Protein AF-A0A7M7Q6D3-F1 (afdb_monomer_lite)

Structure (mmCIF, N/CA/C/O backbone):
data_AF-A0A7M7Q6D3-F1
#
_entry.id   AF-A0A7M7Q6D3-F1
#
loop_
_atom_site.group_PDB
_atom_site.id
_atom_site.type_symbol
_atom_site.label_atom_id
_atom_site.label_alt_id
_atom_site.label_comp_id
_atom_site.label_asym_id
_atom_site.label_entity_id
_atom_site.label_seq_id
_atom_site.pdbx_PDB_ins_code
_atom_site.Cartn_x
_atom_site.Cartn_y
_atom_site.Cartn_z
_atom_site.occupancy
_atom_site.B_iso_or_equiv
_atom_site.auth_seq_id
_atom_site.auth_comp_id
_atom_site.auth_asym_id
_atom_site.auth_atom_id
_atom_site.pdbx_PDB_model_num
ATOM 1 N N . MET A 1 1 ? 46.230 18.689 -46.187 1.00 42.59 1 MET A N 1
ATOM 2 C CA . MET A 1 1 ? 45.086 19.276 -45.454 1.00 42.59 1 MET A CA 1
ATOM 3 C C . MET A 1 1 ? 43.805 18.640 -45.981 1.00 42.59 1 MET A C 1
ATOM 5 O O . MET A 1 1 ? 43.198 19.166 -46.899 1.00 42.59 1 MET A O 1
ATOM 9 N N . GLY A 1 2 ? 43.458 17.448 -45.494 1.00 42.41 2 GLY A N 1
ATOM 10 C CA . GLY A 1 2 ? 42.244 16.737 -45.898 1.00 42.41 2 GLY A CA 1
ATOM 11 C C . GLY A 1 2 ? 41.301 16.678 -44.709 1.00 42.41 2 GLY A C 1
ATOM 12 O O . GLY A 1 2 ? 41.550 15.920 -43.777 1.00 42.41 2 GLY A O 1
ATOM 13 N N . GLY A 1 3 ? 40.271 17.523 -44.707 1.00 55.19 3 GLY A N 1
ATOM 14 C CA . GLY A 1 3 ? 39.224 17.491 -43.692 1.00 55.19 3 GLY A CA 1
ATOM 15 C C . GLY A 1 3 ? 38.420 16.201 -43.814 1.00 55.19 3 GLY A C 1
ATOM 16 O O . GLY A 1 3 ? 37.599 16.067 -44.720 1.00 55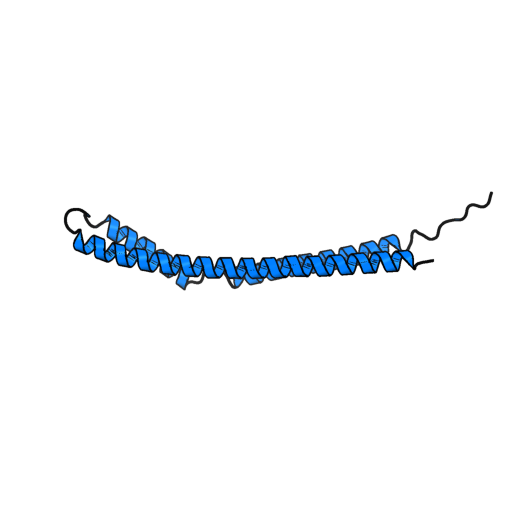.19 3 GLY A O 1
ATOM 17 N N . MET A 1 4 ? 38.653 15.253 -42.907 1.00 43.19 4 MET A N 1
ATOM 18 C CA . MET A 1 4 ? 37.782 14.093 -42.744 1.00 43.19 4 MET A CA 1
ATOM 19 C C . MET A 1 4 ? 36.537 14.522 -41.972 1.00 43.19 4 MET A C 1
ATOM 21 O O . MET A 1 4 ? 36.563 14.776 -40.770 1.00 43.19 4 MET A O 1
ATOM 25 N N . ARG A 1 5 ? 35.442 14.648 -42.716 1.00 53.25 5 ARG A N 1
ATOM 26 C CA . ARG A 1 5 ? 34.094 14.894 -42.215 1.00 53.25 5 ARG A CA 1
ATOM 27 C C . ARG A 1 5 ? 33.649 13.637 -41.447 1.00 53.25 5 ARG A C 1
ATOM 29 O O . ARG A 1 5 ? 33.486 12.583 -42.053 1.00 53.25 5 ARG A O 1
ATOM 36 N N . GLN A 1 6 ? 33.508 13.736 -40.125 1.00 57.16 6 GLN A N 1
ATOM 37 C CA . GLN A 1 6 ? 33.015 12.646 -39.273 1.00 57.16 6 GLN A CA 1
ATOM 38 C C . GLN A 1 6 ? 31.557 12.292 -39.630 1.00 57.16 6 GLN A C 1
ATOM 40 O O . GLN A 1 6 ? 30.716 13.195 -39.635 1.00 57.16 6 GLN A O 1
ATOM 45 N N . PRO A 1 7 ? 31.198 11.015 -39.862 1.00 49.50 7 PRO A N 1
ATOM 46 C CA . PRO A 1 7 ? 29.806 10.589 -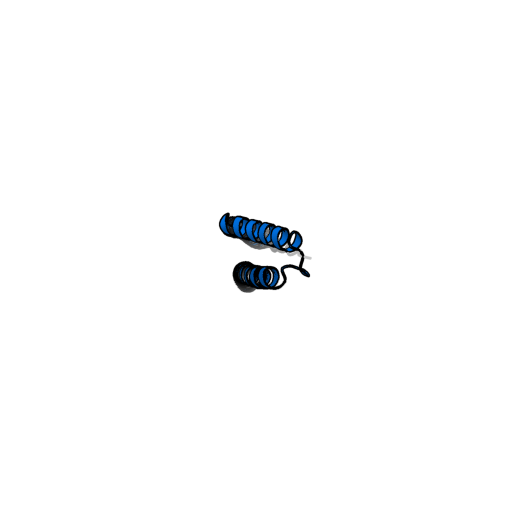39.986 1.00 49.50 7 PRO A CA 1
ATOM 47 C C . PRO A 1 7 ? 29.197 10.247 -38.610 1.00 49.50 7 PRO A C 1
ATOM 49 O O . PRO A 1 7 ? 28.553 9.222 -38.444 1.00 49.50 7 PRO A O 1
ATOM 52 N N . THR A 1 8 ? 29.386 11.085 -37.587 1.00 57.12 8 THR A N 1
ATOM 53 C CA . THR A 1 8 ? 28.896 10.810 -36.216 1.00 57.12 8 THR A CA 1
ATOM 54 C C . THR A 1 8 ? 27.516 11.410 -35.916 1.00 57.12 8 THR A C 1
ATOM 56 O O . THR A 1 8 ? 26.914 11.104 -34.888 1.00 57.12 8 THR A O 1
ATOM 59 N N . ALA A 1 9 ? 26.959 12.229 -36.815 1.00 56.09 9 ALA A N 1
ATOM 60 C CA . ALA A 1 9 ? 25.768 13.035 -36.525 1.00 56.09 9 ALA A CA 1
ATOM 61 C C . ALA A 1 9 ? 24.417 12.299 -36.667 1.00 56.09 9 ALA A C 1
ATOM 63 O O . ALA A 1 9 ? 23.434 12.722 -36.064 1.00 56.09 9 ALA A O 1
ATOM 64 N N . ALA A 1 10 ? 24.331 11.212 -37.443 1.00 55.97 10 ALA A N 1
ATOM 65 C CA . ALA A 1 10 ? 23.037 10.595 -37.779 1.00 55.97 10 ALA A CA 1
ATOM 66 C C . ALA A 1 10 ? 22.497 9.626 -36.705 1.00 55.97 10 ALA A C 1
ATOM 68 O O . ALA A 1 10 ? 21.286 9.466 -36.570 1.00 55.97 10 ALA A O 1
ATOM 69 N N . TRP A 1 11 ? 23.373 9.009 -35.905 1.00 52.94 11 TRP A N 1
ATOM 70 C CA . TRP A 1 11 ? 22.986 7.981 -34.923 1.00 52.94 11 TRP A CA 1
ATOM 71 C C . TRP A 1 11 ? 22.687 8.527 -33.523 1.00 52.94 11 TRP A C 1
ATOM 73 O O . TRP A 1 11 ? 21.899 7.936 -32.781 1.00 52.94 11 TRP A O 1
ATOM 83 N N . GLN A 1 12 ? 23.263 9.678 -33.164 1.00 60.84 12 GLN A N 1
ATOM 84 C CA . GLN A 1 12 ? 22.971 10.365 -31.903 1.00 60.84 12 GLN A CA 1
ATOM 85 C C . GLN A 1 12 ? 21.482 10.717 -31.721 1.00 60.84 12 GLN A C 1
ATOM 87 O O . GLN A 1 12 ? 20.938 10.392 -30.661 1.00 60.84 12 GLN A O 1
ATOM 92 N N . PRO A 1 13 ? 20.776 11.300 -32.714 1.00 65.50 13 PRO A N 1
ATOM 93 C CA . PRO A 1 13 ? 19.358 11.605 -32.554 1.00 65.50 13 PRO A CA 1
ATOM 94 C C . PRO A 1 13 ? 18.500 10.339 -32.441 1.00 65.50 13 PRO A C 1
ATOM 96 O O . PRO A 1 13 ? 17.541 10.336 -31.676 1.00 65.50 13 PRO A O 1
ATOM 99 N N . PHE A 1 14 ? 18.861 9.243 -33.120 1.00 63.22 14 PHE A N 1
ATOM 100 C CA . PHE A 1 14 ? 18.102 7.988 -33.069 1.00 63.22 14 PHE A CA 1
ATOM 101 C C . PHE A 1 14 ? 18.214 7.294 -31.701 1.00 63.22 14 PHE A C 1
ATOM 103 O O . PHE A 1 14 ? 17.211 6.866 -31.134 1.00 63.22 14 PHE A O 1
ATOM 110 N N . SER A 1 15 ? 19.420 7.247 -31.126 1.00 67.00 15 SER A N 1
ATOM 111 C 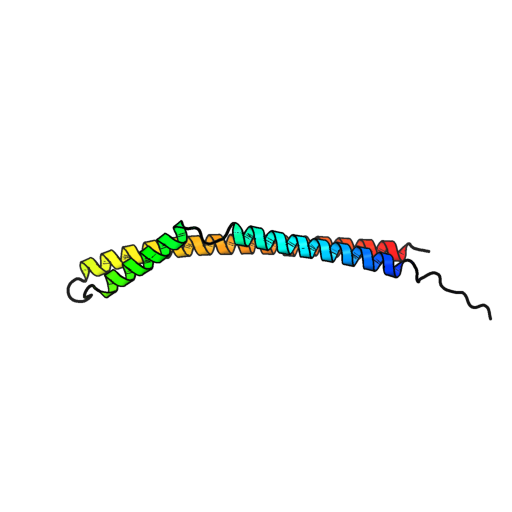CA . SER A 1 15 ? 19.664 6.705 -29.780 1.00 67.00 15 SER A CA 1
ATOM 112 C C . SER A 1 15 ? 18.902 7.481 -28.697 1.00 67.00 15 SER A C 1
AT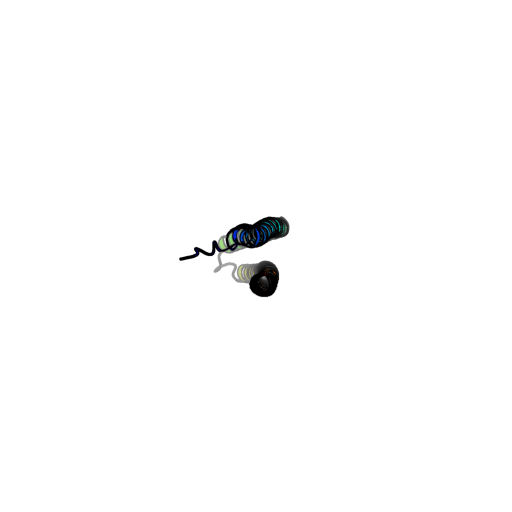OM 114 O O . SER A 1 15 ? 18.179 6.893 -27.888 1.00 67.00 15 SER A O 1
ATOM 116 N N . LEU A 1 16 ? 18.981 8.815 -28.731 1.00 68.94 16 LEU A N 1
ATOM 117 C CA . LEU A 1 16 ? 18.245 9.680 -27.807 1.00 68.94 16 LEU A CA 1
ATOM 118 C C . LEU A 1 16 ? 16.729 9.553 -27.984 1.00 68.94 16 LEU A C 1
ATOM 120 O O . LEU A 1 16 ? 15.995 9.580 -26.996 1.00 68.94 16 LEU A O 1
ATOM 124 N N . TYR A 1 17 ? 16.257 9.373 -29.220 1.00 73.31 17 TYR A N 1
ATOM 125 C CA . TYR A 1 17 ? 14.842 9.171 -29.513 1.00 73.31 17 TYR A CA 1
ATOM 126 C C . TYR A 1 17 ? 14.315 7.878 -28.891 1.00 73.31 17 TYR A C 1
ATOM 128 O O . TYR A 1 17 ? 13.293 7.914 -28.215 1.00 73.31 17 TYR A O 1
ATOM 136 N N . VAL A 1 18 ? 15.032 6.758 -29.030 1.00 74.12 18 VAL A N 1
ATOM 137 C CA . VAL A 1 18 ? 14.632 5.470 -28.436 1.00 74.12 18 VAL A CA 1
ATOM 138 C C . VAL A 1 18 ? 14.597 5.556 -26.906 1.00 74.12 18 VAL A C 1
ATOM 140 O O . VAL A 1 18 ? 13.612 5.140 -26.298 1.00 74.12 18 VAL A O 1
ATOM 143 N 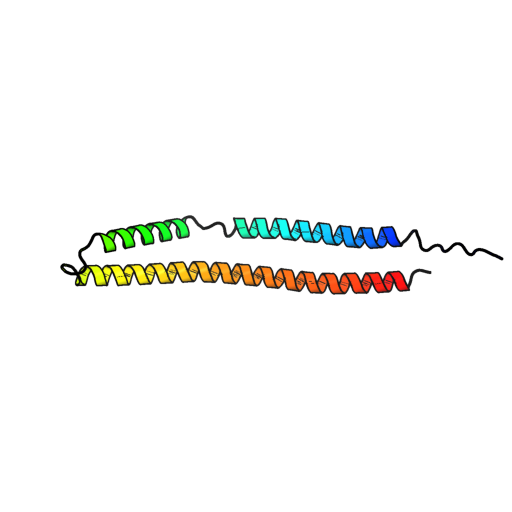N . VAL A 1 19 ? 15.609 6.164 -26.276 1.00 74.06 19 VAL A N 1
ATOM 144 C CA . VAL A 1 19 ? 15.642 6.365 -24.814 1.00 74.06 19 VAL A CA 1
ATOM 145 C C . VAL A 1 19 ? 14.492 7.241 -24.334 1.00 74.06 19 VAL A C 1
ATOM 147 O O . VAL A 1 19 ? 13.830 6.908 -23.351 1.00 74.06 19 VAL A O 1
ATOM 150 N N . ASN A 1 20 ? 14.240 8.359 -25.017 1.00 77.62 20 ASN A N 1
ATOM 151 C CA . ASN A 1 20 ? 13.142 9.253 -24.669 1.00 77.62 20 ASN A CA 1
ATOM 152 C C . ASN A 1 20 ? 11.785 8.578 -24.877 1.00 77.62 20 ASN A C 1
ATOM 154 O O . ASN A 1 20 ? 10.907 8.736 -24.036 1.00 77.62 20 ASN A O 1
ATOM 158 N N . CYS A 1 21 ? 11.629 7.765 -25.924 1.00 74.88 21 CYS A N 1
ATOM 159 C CA . CYS A 1 21 ? 10.407 7.007 -26.168 1.00 74.88 21 CYS A CA 1
ATOM 160 C C . CYS A 1 21 ? 10.145 6.014 -25.027 1.00 74.88 21 CYS A C 1
ATOM 162 O O . CYS A 1 21 ? 9.073 6.036 -24.423 1.00 74.88 21 CYS A O 1
ATOM 164 N N . PHE A 1 22 ? 11.149 5.215 -24.649 1.00 76.50 22 PHE A N 1
ATOM 165 C CA . PHE A 1 22 ? 11.052 4.295 -23.511 1.00 76.50 22 PHE A CA 1
ATOM 166 C C . PHE A 1 22 ? 10.729 5.019 -22.203 1.00 76.50 22 PHE A C 1
ATOM 168 O O . PHE A 1 22 ? 9.855 4.577 -21.458 1.00 76.50 22 PHE A O 1
ATOM 175 N N . ARG A 1 23 ? 11.377 6.162 -21.944 1.00 77.44 23 ARG A N 1
ATOM 176 C CA . ARG A 1 23 ? 11.102 6.995 -20.767 1.00 77.44 23 ARG A CA 1
ATOM 177 C C . ARG A 1 23 ? 9.649 7.467 -20.748 1.00 77.44 23 ARG A C 1
ATOM 179 O O . ARG A 1 23 ? 8.981 7.320 -19.729 1.00 77.44 23 ARG A O 1
ATOM 186 N N . SER A 1 24 ? 9.150 7.991 -21.865 1.00 78.00 24 SER A N 1
ATOM 187 C CA . SER A 1 24 ? 7.770 8.463 -21.991 1.00 78.00 24 SER A CA 1
ATOM 188 C C . SER A 1 24 ? 6.758 7.335 -21.794 1.00 78.00 24 SER A C 1
ATOM 190 O O . SER A 1 24 ? 5.805 7.511 -21.037 1.00 78.00 24 SER A O 1
ATOM 192 N N . PHE A 1 25 ? 6.982 6.159 -22.389 1.00 80.19 25 PHE A N 1
ATOM 193 C CA . PHE A 1 25 ? 6.118 4.992 -22.183 1.00 80.19 25 PHE A CA 1
ATOM 194 C C . PHE A 1 25 ? 6.095 4.539 -20.722 1.00 80.19 25 PHE A C 1
ATOM 196 O O . PHE A 1 25 ? 5.022 4.274 -20.180 1.00 80.19 25 PHE A O 1
ATOM 203 N N . PHE A 1 26 ? 7.252 4.508 -20.060 1.00 79.50 26 PHE A N 1
ATOM 204 C CA . PHE A 1 26 ? 7.341 4.119 -18.655 1.00 79.50 26 PHE A CA 1
ATOM 205 C C . PHE A 1 26 ? 6.657 5.139 -17.732 1.00 79.50 26 PHE A C 1
ATOM 207 O O . PHE A 1 26 ? 5.967 4.756 -16.789 1.00 79.50 26 PHE A O 1
ATOM 214 N N . CYS A 1 27 ? 6.778 6.436 -18.033 1.00 79.38 27 CYS A N 1
ATOM 215 C CA . CYS A 1 27 ? 6.066 7.495 -17.318 1.00 79.38 27 CYS A CA 1
ATOM 216 C C . CYS A 1 27 ? 4.543 7.373 -17.467 1.00 79.38 27 CYS A C 1
ATOM 218 O O . CYS A 1 27 ? 3.826 7.478 -16.473 1.00 79.38 27 CYS A O 1
ATOM 220 N N . ILE A 1 28 ? 4.044 7.123 -18.682 1.00 83.31 28 ILE A N 1
ATOM 221 C CA . ILE A 1 28 ? 2.606 6.942 -18.933 1.00 83.31 28 ILE A CA 1
ATOM 222 C C . ILE A 1 28 ? 2.097 5.693 -18.208 1.00 83.31 28 ILE A C 1
ATOM 224 O O . ILE A 1 28 ? 1.078 5.755 -17.523 1.00 83.31 28 ILE A O 1
ATOM 228 N N . TYR A 1 29 ? 2.832 4.582 -18.289 1.00 82.62 29 TYR A N 1
ATOM 229 C CA . TYR A 1 29 ? 2.501 3.353 -17.570 1.00 82.62 29 TYR A CA 1
ATOM 230 C C . TYR A 1 29 ? 2.433 3.579 -16.054 1.00 82.62 29 TYR A C 1
ATOM 232 O O . TYR A 1 29 ? 1.455 3.192 -15.417 1.00 82.62 29 TYR A O 1
ATOM 240 N N . TYR A 1 30 ? 3.425 4.265 -15.481 1.00 82.38 30 TYR A N 1
ATOM 241 C CA . TYR A 1 30 ? 3.446 4.596 -14.058 1.00 82.38 30 TYR A CA 1
ATOM 242 C C . TYR A 1 30 ? 2.255 5.477 -13.655 1.00 82.38 30 TYR A C 1
ATOM 244 O O . TYR A 1 30 ? 1.622 5.215 -12.634 1.00 82.38 30 TYR A O 1
ATOM 252 N N . LEU A 1 31 ? 1.904 6.490 -14.456 1.00 81.56 31 LEU A N 1
ATOM 253 C CA . LEU A 1 31 ? 0.745 7.352 -14.196 1.00 81.56 31 LEU A CA 1
ATOM 254 C C . LEU A 1 31 ? -0.570 6.565 -14.201 1.00 81.56 31 LEU A C 1
ATOM 256 O O . LEU A 1 31 ? -1.357 6.685 -13.262 1.00 81.56 31 LEU A O 1
ATOM 260 N N . VAL A 1 32 ? -0.789 5.728 -15.218 1.00 84.50 32 VAL A N 1
ATOM 261 C CA . VAL A 1 32 ? -1.996 4.893 -15.322 1.00 84.50 32 VAL A CA 1
ATOM 262 C C . VAL A 1 32 ? -2.060 3.901 -14.164 1.00 84.50 32 VAL A C 1
ATOM 264 O O . VAL A 1 32 ? -3.109 3.743 -13.546 1.00 84.50 32 VAL A O 1
ATOM 267 N N . PHE A 1 33 ? -0.939 3.277 -13.808 1.00 81.81 33 PHE A N 1
ATOM 268 C CA . PHE A 1 33 ? -0.889 2.327 -12.705 1.00 81.81 33 PHE A CA 1
ATOM 269 C C . PHE A 1 33 ? -1.200 2.982 -11.355 1.00 81.81 33 PHE A C 1
ATOM 271 O O . PHE A 1 33 ? -1.999 2.452 -10.585 1.00 81.81 33 PHE A O 1
ATOM 278 N N . ASN A 1 34 ? -0.637 4.162 -11.081 1.00 80.81 34 ASN A N 1
ATOM 279 C CA . ASN A 1 34 ? -0.960 4.919 -9.872 1.00 80.81 34 ASN A CA 1
ATOM 280 C C . ASN A 1 34 ? -2.424 5.343 -9.839 1.00 80.81 34 ASN A C 1
ATOM 282 O O . ASN A 1 34 ? -3.049 5.282 -8.784 1.00 80.81 34 ASN A O 1
ATOM 286 N N . PHE A 1 35 ? -2.992 5.725 -10.983 1.00 82.25 35 PHE A N 1
ATOM 287 C CA . PHE A 1 35 ? -4.410 6.047 -11.078 1.00 82.25 35 PHE A CA 1
ATOM 288 C C . PHE A 1 35 ? -5.286 4.828 -10.756 1.00 82.25 35 PHE A C 1
ATOM 290 O O . PHE A 1 35 ? -6.190 4.924 -9.929 1.00 82.25 35 PHE A O 1
ATOM 297 N N . VAL A 1 36 ? -4.967 3.662 -11.326 1.00 80.25 36 VAL A N 1
ATOM 298 C CA . VAL A 1 36 ? -5.680 2.402 -11.069 1.00 80.25 36 VAL A CA 1
ATOM 299 C C . VAL A 1 36 ? -5.537 1.966 -9.612 1.00 80.25 36 VAL A C 1
ATOM 301 O O . VAL A 1 36 ? -6.534 1.609 -8.994 1.00 80.25 36 VAL A O 1
ATOM 304 N N . ILE A 1 37 ? -4.340 2.044 -9.024 1.00 76.69 37 ILE A N 1
ATOM 305 C CA . ILE A 1 37 ? -4.138 1.779 -7.593 1.00 76.69 37 ILE A CA 1
ATOM 306 C C . ILE A 1 37 ? -4.943 2.764 -6.756 1.00 76.69 37 ILE A C 1
ATOM 308 O O . ILE A 1 37 ? -5.629 2.352 -5.827 1.00 76.69 37 ILE A O 1
ATOM 312 N N . SER A 1 38 ? -4.884 4.059 -7.051 1.00 76.56 38 SER A N 1
ATOM 313 C CA . SER A 1 38 ? -5.611 5.066 -6.279 1.00 76.56 38 SER A CA 1
ATOM 314 C C . SER A 1 38 ? -7.122 4.838 -6.342 1.00 76.56 38 SER A C 1
ATOM 316 O O . SER A 1 38 ? -7.793 4.979 -5.326 1.00 76.56 38 SER A O 1
ATOM 318 N N . TRP A 1 39 ? -7.634 4.394 -7.493 1.00 76.56 39 TRP A N 1
ATOM 319 C CA . TRP A 1 39 ? -9.031 4.016 -7.685 1.00 76.56 39 TRP A CA 1
ATOM 320 C C . TRP A 1 39 ? -9.410 2.713 -6.972 1.00 76.56 39 TRP A C 1
ATOM 322 O O . TRP A 1 39 ? -10.432 2.639 -6.299 1.00 76.56 39 TRP A O 1
ATOM 332 N N . PHE A 1 40 ? -8.590 1.669 -7.085 1.00 69.88 40 PHE A N 1
ATOM 333 C CA . PHE A 1 40 ? -8.852 0.378 -6.440 1.00 69.88 40 PHE A CA 1
ATOM 334 C C . PHE A 1 40 ? -8.779 0.488 -4.919 1.00 69.88 40 PHE A C 1
ATOM 336 O O . PHE A 1 40 ? -9.526 -0.136 -4.174 1.00 69.88 40 PHE A O 1
ATOM 343 N N . PHE A 1 41 ? -7.872 1.339 -4.464 1.00 65.25 41 PHE A N 1
ATOM 344 C CA . PHE A 1 41 ? -7.766 1.763 -3.094 1.00 65.25 41 PHE A CA 1
ATOM 345 C C . PHE A 1 41 ? -8.428 3.125 -2.911 1.00 65.25 41 PHE A C 1
ATOM 347 O O . PHE A 1 41 ? -7.875 3.929 -2.165 1.00 65.25 41 PHE A O 1
ATOM 354 N N . LEU A 1 42 ? -9.546 3.438 -3.563 1.00 66.50 42 LEU A N 1
ATOM 355 C CA . LEU A 1 42 ? -10.396 4.515 -3.069 1.00 66.50 42 LEU A CA 1
ATOM 356 C C . LEU A 1 42 ? -11.016 4.001 -1.765 1.00 66.50 42 LEU A C 1
ATOM 358 O O . LEU A 1 42 ? -11.324 2.816 -1.654 1.00 66.50 42 LEU A O 1
ATOM 362 N N . GLU A 1 43 ? -11.095 4.850 -0.741 1.00 60.34 43 GLU A N 1
ATOM 363 C CA . GLU A 1 43 ? -11.607 4.454 0.577 1.00 60.34 43 GLU A CA 1
ATOM 364 C C . GLU A 1 43 ? -12.980 3.797 0.414 1.00 60.34 43 GLU A C 1
ATOM 366 O O . GLU A 1 43 ? -13.900 4.418 -0.125 1.00 60.34 43 GLU A O 1
ATOM 371 N N . SER A 1 44 ? -13.084 2.517 0.793 1.00 65.00 44 SER A N 1
ATOM 372 C CA . SER A 1 44 ? -14.312 1.765 0.563 1.00 65.00 44 SER A CA 1
ATOM 373 C C . SER A 1 44 ? -15.436 2.399 1.380 1.00 65.00 44 SER A C 1
ATOM 375 O O . SER A 1 44 ? -15.208 2.977 2.449 1.00 65.00 44 SER A O 1
ATOM 377 N N . ASN A 1 45 ? -16.669 2.285 0.888 1.00 64.44 45 ASN A N 1
ATOM 378 C CA . ASN A 1 45 ? -17.838 2.763 1.625 1.00 64.44 45 ASN A CA 1
ATOM 379 C C . ASN A 1 45 ? -17.886 2.171 3.047 1.00 64.44 45 ASN A C 1
ATOM 381 O O . ASN A 1 45 ? -18.323 2.848 3.973 1.00 64.44 45 ASN A O 1
ATOM 385 N N . GLU A 1 46 ? -17.362 0.958 3.242 1.00 63.25 46 GLU A N 1
ATOM 386 C CA . GLU A 1 46 ? -17.259 0.311 4.552 1.00 63.25 46 GLU A CA 1
ATOM 387 C C . GLU A 1 46 ? -16.274 1.029 5.485 1.00 63.25 46 GLU A C 1
ATOM 389 O O . GLU A 1 46 ? -16.618 1.264 6.640 1.00 63.25 46 GLU A O 1
ATOM 394 N N . GLU A 1 47 ? -15.099 1.458 5.004 1.00 63.62 47 GLU A N 1
ATOM 395 C CA . GLU A 1 47 ? -14.138 2.234 5.810 1.00 63.62 47 GLU A CA 1
ATOM 396 C C . GLU A 1 47 ? -14.716 3.605 6.212 1.00 63.62 47 GLU A C 1
ATOM 398 O O . GLU A 1 47 ? -14.521 4.064 7.343 1.00 63.62 47 GLU A O 1
ATOM 403 N N . GLN A 1 48 ? -15.497 4.241 5.328 1.00 70.75 48 GLN A N 1
ATOM 404 C CA . GLN A 1 48 ? -16.196 5.491 5.648 1.00 70.75 48 GLN A CA 1
ATOM 405 C C . GLN A 1 48 ? -17.292 5.299 6.701 1.00 70.75 48 GLN A C 1
ATOM 407 O O . GLN A 1 48 ? -17.440 6.142 7.591 1.00 70.75 48 GLN A O 1
ATOM 412 N N . ILE A 1 49 ? -18.056 4.207 6.615 1.00 74.50 49 ILE A N 1
ATOM 413 C CA . ILE A 1 49 ? -19.079 3.850 7.607 1.00 74.50 49 ILE A CA 1
ATOM 414 C C . ILE A 1 49 ? -18.410 3.574 8.960 1.00 74.50 49 ILE A C 1
ATOM 416 O O . ILE A 1 49 ? -18.807 4.163 9.962 1.00 74.50 49 ILE A O 1
ATOM 420 N N . LEU A 1 50 ? -17.316 2.806 8.983 1.00 70.88 50 LEU A N 1
ATOM 421 C CA . LEU A 1 50 ? -16.545 2.511 10.197 1.00 70.88 50 LEU A CA 1
ATOM 422 C C . LEU A 1 50 ? -15.979 3.778 10.859 1.00 70.88 50 LEU A C 1
ATOM 424 O O . LEU A 1 50 ? -16.009 3.916 12.085 1.00 70.88 50 LEU A O 1
ATOM 428 N N . ARG A 1 51 ? -15.492 4.741 10.063 1.00 76.75 51 ARG A N 1
ATOM 429 C CA . ARG A 1 51 ? -15.066 6.061 10.561 1.00 76.75 51 ARG A CA 1
ATOM 430 C C . ARG A 1 51 ? -16.228 6.862 11.148 1.00 76.75 51 ARG A C 1
ATOM 432 O O . ARG A 1 51 ? -16.049 7.491 12.191 1.00 76.75 51 ARG A O 1
ATOM 439 N N . LYS A 1 52 ? -17.398 6.859 10.501 1.00 79.06 52 LYS A N 1
ATOM 440 C CA . LYS A 1 52 ? -18.601 7.541 11.008 1.00 79.06 52 LYS A CA 1
ATOM 441 C C . LYS A 1 52 ? -19.072 6.928 12.325 1.00 79.06 52 LYS A C 1
ATOM 443 O O . LYS A 1 52 ? -19.323 7.679 13.265 1.00 79.06 52 LYS A O 1
ATOM 448 N N . ASP A 1 53 ? -19.079 5.603 12.433 1.00 75.19 53 ASP A N 1
ATOM 449 C CA . ASP A 1 53 ? -19.417 4.890 13.670 1.00 75.19 53 ASP A CA 1
ATOM 450 C C . ASP A 1 53 ? -18.424 5.193 14.797 1.00 75.19 53 ASP A C 1
ATOM 452 O O . ASP A 1 53 ? -18.830 5.413 15.940 1.00 75.19 53 ASP A O 1
ATOM 456 N N . LEU A 1 54 ? -17.126 5.302 14.491 1.00 75.31 54 LEU A N 1
ATOM 457 C CA . LEU A 1 54 ? -16.105 5.750 15.446 1.00 75.31 54 LEU A CA 1
ATOM 458 C C . LEU A 1 54 ? -16.377 7.169 15.965 1.00 75.31 54 LEU A C 1
ATOM 460 O O . LEU A 1 54 ? -16.290 7.409 17.171 1.00 75.31 54 LEU A O 1
ATOM 464 N N . ILE A 1 55 ? -16.713 8.109 15.075 1.00 79.69 55 ILE A N 1
ATOM 465 C CA . ILE A 1 55 ? -17.035 9.498 15.442 1.00 79.69 55 ILE A CA 1
ATOM 466 C C . ILE A 1 55 ? -18.309 9.546 16.289 1.00 79.69 55 ILE A C 1
ATOM 468 O O . ILE A 1 55 ? -18.340 10.249 17.300 1.00 79.69 55 ILE A O 1
ATOM 472 N N . ASN A 1 56 ? -19.334 8.780 15.913 1.00 81.69 56 ASN A N 1
ATOM 473 C CA . ASN A 1 56 ? -20.593 8.729 16.645 1.00 81.69 56 ASN A CA 1
ATOM 474 C C . ASN A 1 56 ? -20.403 8.123 18.045 1.00 81.69 56 ASN A C 1
ATOM 476 O O . ASN A 1 56 ? -20.800 8.728 19.036 1.00 81.69 56 ASN A O 1
ATOM 480 N N . THR A 1 57 ? -19.666 7.013 18.148 1.00 72.44 57 THR A N 1
ATOM 481 C CA . THR A 1 57 ? -19.330 6.376 19.435 1.00 72.44 57 THR A CA 1
ATOM 482 C C . THR A 1 57 ? -18.507 7.313 20.330 1.00 72.44 57 THR A C 1
ATOM 484 O O . THR A 1 57 ? -18.736 7.387 21.536 1.00 72.44 57 THR A O 1
ATOM 487 N N . LYS A 1 58 ? -17.568 8.085 19.760 1.00 75.12 58 LYS A N 1
ATOM 488 C CA . LYS A 1 58 ? -16.807 9.108 20.500 1.00 75.12 58 LYS A CA 1
ATOM 489 C C . LYS A 1 58 ? -17.708 10.239 21.003 1.00 75.12 58 LYS A C 1
ATOM 491 O O . LYS A 1 58 ? -17.498 10.742 22.105 1.00 75.12 58 LYS A O 1
ATOM 496 N N . LYS A 1 59 ? -18.698 10.647 20.206 1.00 77.75 59 LYS A N 1
ATOM 497 C CA . LYS A 1 59 ? -19.674 11.678 20.578 1.00 77.75 59 LYS A CA 1
ATOM 498 C C . LYS A 1 59 ? -20.582 11.198 21.713 1.00 77.75 59 LYS A C 1
ATOM 500 O O . LYS A 1 59 ? -20.777 11.947 22.664 1.00 77.75 59 LYS A O 1
ATOM 505 N N . GLU A 1 60 ? -21.044 9.949 21.659 1.00 73.00 60 GLU A N 1
ATOM 506 C CA . GLU A 1 60 ? -21.794 9.311 22.750 1.00 73.00 60 GLU A CA 1
ATOM 507 C C . GLU A 1 60 ? -20.962 9.229 24.036 1.00 73.00 60 GLU A C 1
ATOM 509 O O . GLU A 1 60 ? -21.432 9.646 25.092 1.00 73.00 60 GLU A O 1
ATOM 514 N N . MET A 1 61 ? -19.695 8.805 23.952 1.00 67.62 61 MET A N 1
ATOM 515 C CA . MET A 1 61 ? -18.781 8.804 25.104 1.00 67.62 61 MET A CA 1
ATOM 516 C C . MET A 1 61 ? -18.628 10.186 25.746 1.00 67.62 61 MET A C 1
ATOM 518 O O . MET A 1 61 ? -18.567 10.280 26.965 1.00 67.62 61 MET A O 1
ATOM 522 N N . ASN A 1 62 ? -18.571 11.248 24.938 1.00 71.44 62 ASN A N 1
ATOM 523 C CA . ASN A 1 62 ? -18.408 12.620 25.422 1.00 71.44 62 ASN A CA 1
ATOM 524 C C . ASN A 1 62 ? -19.704 13.212 26.010 1.00 71.44 62 ASN A C 1
ATOM 526 O O . ASN A 1 62 ? -19.653 14.210 26.720 1.00 71.44 62 ASN A O 1
ATOM 530 N N . SER A 1 63 ? -20.859 12.619 25.689 1.00 71.06 63 SER A N 1
ATOM 531 C CA . SER A 1 63 ? -22.170 13.020 26.217 1.00 71.06 63 SER A CA 1
ATOM 532 C C . SER A 1 63 ? -22.514 12.364 27.558 1.00 71.06 63 SER A C 1
ATOM 534 O O . SER A 1 63 ? -23.387 12.847 28.274 1.00 71.06 63 SER A O 1
ATOM 536 N N . ILE A 1 64 ? -21.820 11.279 27.909 1.00 69.12 64 ILE A N 1
ATOM 537 C CA . ILE A 1 64 ? -22.006 10.547 29.162 1.00 69.12 64 ILE A CA 1
ATOM 538 C C . ILE A 1 64 ? -21.046 11.116 30.211 1.00 69.12 64 ILE A C 1
ATOM 540 O O . ILE A 1 64 ? -19.844 11.237 29.970 1.00 69.12 64 ILE A O 1
ATOM 544 N N . SER A 1 65 ? -21.562 11.434 31.400 1.00 61.94 65 SER A N 1
ATOM 545 C CA . SER A 1 65 ? -20.727 11.852 32.529 1.00 61.94 65 SER A CA 1
ATOM 546 C C . SER A 1 65 ? -19.840 10.691 32.985 1.00 61.94 65 SER A C 1
ATOM 548 O O . SER A 1 65 ? -20.325 9.696 33.527 1.00 61.94 65 SER A O 1
ATOM 550 N N . ILE A 1 66 ? -18.524 10.834 32.792 1.00 64.94 66 ILE A N 1
ATOM 551 C CA . ILE A 1 66 ? -17.491 9.897 33.272 1.00 64.94 66 ILE A CA 1
ATOM 552 C C . ILE A 1 66 ? -17.654 9.586 34.763 1.00 64.94 66 ILE A C 1
ATOM 554 O O . ILE A 1 66 ? -17.385 8.466 35.187 1.00 64.94 66 ILE A O 1
ATOM 558 N N . VAL A 1 67 ? -18.054 10.588 35.545 1.00 60.38 67 VAL A N 1
ATOM 559 C CA . VAL A 1 67 ? -18.030 10.544 37.010 1.00 60.38 67 VAL A CA 1
ATOM 560 C C . VAL A 1 67 ? -19.217 9.755 37.562 1.00 60.38 67 VAL A C 1
ATOM 562 O O . VAL A 1 67 ? -19.050 9.027 38.533 1.00 60.38 67 VAL A O 1
ATOM 565 N N . ASP A 1 68 ? -20.379 9.842 36.909 1.00 67.69 68 ASP A N 1
ATOM 566 C CA . ASP A 1 68 ? -21.631 9.239 37.392 1.00 67.69 68 ASP A CA 1
ATOM 567 C C . ASP A 1 68 ? -21.897 7.858 36.756 1.00 67.69 68 ASP A C 1
ATOM 569 O O . ASP A 1 68 ? -22.391 6.933 37.397 1.00 67.69 68 ASP A O 1
ATOM 573 N N . GLU A 1 69 ? -21.479 7.662 35.498 1.00 77.69 69 GLU A N 1
ATOM 574 C CA . GLU A 1 69 ? -21.698 6.423 34.739 1.00 77.69 69 GLU A CA 1
ATOM 575 C C . GLU A 1 69 ? -20.384 5.738 34.306 1.00 77.69 69 GLU A C 1
ATOM 577 O O . GLU A 1 69 ? -20.273 5.188 33.203 1.00 77.69 69 GLU A O 1
ATOM 582 N N . PHE A 1 70 ? -19.370 5.716 35.181 1.00 75.88 70 PHE A N 1
ATOM 583 C CA . PHE A 1 70 ? -18.027 5.191 34.875 1.00 75.88 70 PHE A CA 1
ATOM 584 C C . PHE A 1 70 ? -18.036 3.763 34.292 1.00 75.88 70 PHE A C 1
ATOM 586 O O . PHE A 1 70 ? -17.267 3.439 33.384 1.00 75.88 70 PHE A O 1
ATOM 593 N N . SER A 1 71 ? -18.939 2.893 34.760 1.00 79.75 71 SER A N 1
ATOM 594 C CA . SER A 1 71 ? -19.053 1.511 34.267 1.00 79.75 71 SER A CA 1
ATOM 595 C C . SER A 1 71 ? -19.565 1.426 32.819 1.00 79.75 71 SER A C 1
ATOM 597 O O . SER A 1 71 ? -19.084 0.594 32.038 1.00 79.75 71 SER A O 1
ATOM 599 N N . LYS A 1 72 ? -20.500 2.304 32.428 1.00 79.25 72 LYS A N 1
ATOM 600 C CA . LYS A 1 72 ? -20.974 2.438 31.042 1.00 79.25 72 LYS A CA 1
ATOM 601 C C . LYS A 1 72 ? -19.903 3.086 30.175 1.00 79.25 72 LYS A C 1
ATOM 603 O O . LYS A 1 72 ? -19.621 2.561 29.097 1.00 79.25 72 LYS A O 1
ATOM 608 N N . TYR A 1 73 ? -19.251 4.140 30.670 1.00 78.38 73 TYR A N 1
ATOM 609 C CA . TYR A 1 73 ? -18.153 4.803 29.971 1.00 78.38 73 TYR A CA 1
ATOM 610 C C . TYR A 1 73 ? -17.006 3.827 29.667 1.00 78.38 73 TYR A C 1
ATOM 612 O O . TYR A 1 73 ? -16.581 3.712 28.520 1.00 78.38 73 TYR A O 1
ATOM 620 N N . ALA A 1 74 ? -16.572 3.025 30.645 1.00 79.62 74 ALA A N 1
ATOM 621 C CA . ALA A 1 74 ? -15.514 2.029 30.462 1.00 79.62 74 ALA A CA 1
ATOM 622 C C . ALA A 1 74 ? -15.889 0.936 29.442 1.00 79.62 74 ALA A C 1
ATOM 624 O O . ALA A 1 74 ? -15.042 0.484 28.663 1.00 79.62 74 ALA A O 1
ATOM 625 N N . LYS A 1 75 ? -17.161 0.508 29.400 1.00 85.12 75 LYS A N 1
ATOM 626 C CA . LYS A 1 75 ? -17.655 -0.428 28.373 1.00 85.12 75 LYS A CA 1
ATOM 627 C C . LYS A 1 75 ? -17.629 0.200 26.977 1.00 85.12 75 LYS A C 1
ATOM 629 O O . LYS A 1 75 ? -17.187 -0.465 26.038 1.00 85.12 75 LYS A O 1
ATOM 634 N N . LEU A 1 76 ? -18.060 1.454 26.839 1.00 79.56 76 LEU A N 1
ATOM 635 C CA . LEU A 1 76 ? -18.020 2.187 25.570 1.00 79.56 76 LEU A CA 1
ATOM 636 C C . LEU A 1 76 ? -16.579 2.443 25.109 1.00 79.56 76 LEU A C 1
ATOM 638 O O . LEU A 1 76 ? -16.255 2.187 23.952 1.00 79.56 76 LEU A O 1
ATOM 642 N N . GLN A 1 77 ? -15.683 2.814 26.024 1.00 77.50 77 GLN A N 1
ATOM 643 C CA . GLN A 1 77 ? -14.262 3.019 25.748 1.00 77.50 77 GLN A CA 1
ATOM 644 C C . GLN A 1 77 ? -13.596 1.749 25.211 1.00 77.50 77 GLN A C 1
ATOM 646 O O . GLN A 1 77 ? -12.859 1.801 24.228 1.00 77.50 77 GLN A O 1
ATOM 651 N N . ARG A 1 78 ? -13.887 0.579 25.796 1.00 85.31 78 ARG A N 1
ATOM 652 C CA . ARG A 1 78 ? -13.373 -0.706 25.287 1.00 85.31 78 ARG A CA 1
ATOM 653 C C . ARG A 1 78 ? -13.893 -1.024 23.885 1.00 85.31 78 ARG A C 1
ATOM 655 O O . ARG A 1 78 ? -13.135 -1.553 23.075 1.00 85.31 78 ARG A O 1
ATOM 662 N N . LYS A 1 79 ? -15.159 -0.711 23.585 1.00 81.06 79 LYS A N 1
ATOM 663 C CA . LYS A 1 79 ? -15.719 -0.863 22.231 1.00 81.06 79 LYS A CA 1
ATOM 664 C C . LYS A 1 79 ? -15.038 0.087 21.242 1.00 81.06 79 LYS A C 1
ATOM 666 O O . LYS A 1 79 ? -14.585 -0.369 20.198 1.00 81.06 79 LYS A O 1
ATOM 671 N N . TYR A 1 80 ? -14.878 1.357 21.609 1.00 77.75 80 TYR A N 1
ATOM 672 C CA . TYR A 1 80 ? -14.195 2.365 20.799 1.00 77.75 80 TYR A CA 1
ATOM 673 C C . TYR A 1 80 ? -12.746 1.969 20.484 1.00 77.75 80 TYR A C 1
ATOM 675 O O . TYR A 1 80 ? -12.344 1.989 19.324 1.00 77.75 80 TYR A O 1
ATOM 683 N N . ILE A 1 81 ? -11.975 1.530 21.487 1.00 83.50 81 ILE A N 1
ATOM 684 C CA . ILE A 1 81 ? -10.582 1.091 21.299 1.00 83.50 81 ILE A CA 1
ATOM 685 C C . ILE A 1 81 ? -10.505 -0.111 20.348 1.00 83.50 81 ILE A C 1
ATOM 687 O O . ILE A 1 81 ? -9.631 -0.149 19.484 1.00 83.50 81 ILE A O 1
ATOM 691 N N . LYS A 1 82 ? -11.430 -1.076 20.457 1.00 84.50 82 LYS A N 1
ATOM 692 C CA . LYS A 1 82 ? -11.489 -2.220 19.532 1.00 84.50 82 LYS A CA 1
ATOM 693 C C . LYS A 1 82 ? -11.780 -1.784 18.095 1.00 84.50 82 LYS A C 1
ATOM 695 O O . LYS A 1 82 ? -11.059 -2.200 17.193 1.00 84.50 82 LYS A O 1
ATOM 700 N N . LEU A 1 83 ? -12.783 -0.929 17.879 1.00 76.25 83 LEU A N 1
ATOM 701 C CA . LEU A 1 83 ? -13.099 -0.408 16.542 1.00 76.25 83 LEU A CA 1
ATOM 702 C C . LEU A 1 83 ? -11.935 0.410 15.965 1.00 76.25 83 LEU A C 1
ATOM 704 O O . LEU A 1 83 ? -11.597 0.265 14.793 1.00 76.25 83 LEU A O 1
ATOM 708 N N . GLN A 1 84 ? -11.273 1.219 16.794 1.00 78.50 84 GLN A N 1
ATOM 709 C CA . GLN A 1 84 ? -10.108 2.001 16.387 1.00 78.50 84 GLN A CA 1
ATOM 710 C C . GLN A 1 84 ? -8.929 1.104 15.990 1.00 78.50 84 GLN A C 1
ATOM 712 O O . GLN A 1 84 ? -8.249 1.393 15.006 1.00 78.50 84 GLN A O 1
ATOM 717 N N . ALA A 1 85 ? -8.686 0.019 16.729 1.00 82.31 85 ALA A N 1
ATOM 718 C CA . ALA A 1 85 ? -7.633 -0.937 16.409 1.00 82.31 85 ALA A CA 1
ATOM 719 C C . ALA A 1 85 ? -7.880 -1.619 15.054 1.00 82.31 85 ALA A C 1
ATOM 721 O O . ALA A 1 85 ? -6.960 -1.685 14.241 1.00 82.31 85 ALA A O 1
ATOM 722 N N . ILE A 1 86 ? -9.120 -2.039 14.779 1.00 80.81 86 ILE A N 1
ATOM 723 C CA . ILE A 1 86 ? -9.512 -2.651 13.498 1.00 80.81 86 ILE A CA 1
ATOM 724 C C . ILE A 1 86 ? -9.336 -1.654 12.346 1.00 80.81 86 ILE A C 1
ATOM 726 O O . ILE A 1 86 ? -8.676 -1.973 11.357 1.00 80.81 86 ILE A O 1
ATOM 730 N N . ALA A 1 87 ? -9.840 -0.425 12.497 1.00 74.19 87 ALA A N 1
ATOM 731 C CA . ALA A 1 87 ? -9.697 0.620 11.484 1.00 74.19 87 ALA A CA 1
ATOM 732 C C . ALA A 1 87 ? -8.220 0.950 11.206 1.00 74.19 87 ALA A C 1
ATOM 734 O O . ALA A 1 87 ? -7.794 1.053 10.057 1.00 74.19 87 ALA A O 1
ATOM 735 N N . LYS A 1 88 ? -7.396 1.064 12.256 1.00 77.94 88 LYS A N 1
ATOM 736 C CA . LYS A 1 88 ? -5.956 1.317 12.115 1.00 77.94 88 LYS A CA 1
ATOM 737 C C . LYS A 1 88 ? -5.241 0.153 11.427 1.00 77.94 88 LYS A C 1
ATOM 739 O O . LYS A 1 88 ? -4.350 0.388 10.614 1.00 77.94 88 LYS A O 1
ATOM 744 N N . GLN A 1 89 ? -5.626 -1.085 11.732 1.00 81.12 89 GLN A N 1
ATOM 745 C CA . GLN A 1 89 ? -5.068 -2.275 11.098 1.00 81.12 89 GLN A CA 1
ATOM 746 C C . GLN A 1 89 ? -5.411 -2.334 9.605 1.00 81.12 89 GLN A C 1
ATOM 748 O O . GLN A 1 89 ? -4.518 -2.608 8.805 1.00 81.12 89 GLN A O 1
ATOM 753 N N . GLN A 1 90 ? -6.651 -2.020 9.218 1.00 77.25 90 GLN A N 1
ATOM 754 C CA . GLN A 1 90 ? -7.063 -1.950 7.809 1.00 77.25 90 GLN A CA 1
ATOM 755 C C . GLN A 1 90 ? -6.290 -0.869 7.042 1.00 77.25 90 GLN A C 1
ATOM 757 O O . GLN A 1 90 ? -5.684 -1.164 6.009 1.00 77.25 90 GLN A O 1
ATOM 762 N N . ILE A 1 91 ? -6.190 0.344 7.601 1.00 77.12 91 ILE A N 1
ATOM 763 C CA . ILE A 1 91 ? -5.416 1.443 7.003 1.00 77.12 91 ILE A CA 1
ATOM 764 C C . ILE A 1 91 ? -3.940 1.052 6.843 1.00 77.12 91 ILE A C 1
ATOM 766 O O . ILE A 1 91 ? -3.348 1.306 5.794 1.00 77.12 91 ILE A O 1
ATOM 770 N N . ASN A 1 92 ? -3.344 0.405 7.851 1.00 80.31 92 ASN A N 1
ATOM 771 C CA . ASN A 1 92 ? -1.940 0.001 7.806 1.00 80.31 92 ASN A CA 1
ATOM 772 C C . ASN A 1 92 ? -1.687 -1.151 6.819 1.00 80.31 92 ASN A C 1
ATOM 774 O O . ASN A 1 92 ? -0.677 -1.163 6.121 1.00 80.31 92 ASN A O 1
ATOM 778 N N . ALA A 1 93 ? -2.603 -2.116 6.715 1.00 78.12 93 ALA A N 1
ATOM 779 C CA . ALA A 1 93 ? -2.508 -3.190 5.727 1.00 78.12 93 ALA A CA 1
ATOM 780 C C . ALA A 1 93 ? -2.589 -2.632 4.295 1.00 78.12 93 ALA A C 1
ATOM 782 O O . ALA A 1 93 ? -1.818 -3.029 3.414 1.00 78.12 93 ALA A O 1
ATOM 783 N N . ARG A 1 94 ? -3.472 -1.649 4.082 1.00 74.88 94 ARG A N 1
ATOM 784 C CA . ARG A 1 94 ? -3.633 -0.925 2.817 1.00 74.88 94 ARG A CA 1
ATOM 785 C C . ARG A 1 94 ? -2.398 -0.098 2.463 1.00 74.88 94 ARG A C 1
ATOM 787 O O . ARG A 1 94 ? -1.909 -0.212 1.340 1.00 74.88 94 ARG A O 1
ATOM 794 N N . SER A 1 95 ? -1.854 0.683 3.397 1.00 77.69 95 SER A N 1
ATOM 795 C CA . SER A 1 95 ? -0.632 1.465 3.158 1.00 77.69 95 SER A CA 1
ATOM 796 C C . SER A 1 95 ? 0.576 0.568 2.897 1.00 77.69 95 SER A C 1
ATOM 798 O O . SER A 1 95 ? 1.322 0.816 1.954 1.00 77.69 95 SER A O 1
ATOM 800 N N . THR A 1 96 ? 0.728 -0.520 3.656 1.00 80.88 96 THR A N 1
ATOM 801 C CA . THR A 1 96 ? 1.829 -1.476 3.476 1.00 80.88 96 THR A CA 1
ATOM 802 C C . THR A 1 96 ? 1.757 -2.151 2.107 1.00 80.88 96 THR A C 1
ATOM 804 O O . THR A 1 96 ? 2.778 -2.307 1.442 1.00 80.88 96 THR A O 1
ATOM 807 N N . SER A 1 97 ? 0.556 -2.512 1.643 1.00 78.75 97 SER A N 1
ATOM 808 C CA . SER A 1 97 ? 0.368 -3.130 0.324 1.00 78.75 97 SER A CA 1
ATOM 809 C C . SER A 1 97 ? 0.683 -2.164 -0.819 1.00 78.75 97 SER A C 1
ATOM 811 O O . SER A 1 97 ? 1.367 -2.550 -1.768 1.00 78.75 97 SER A O 1
ATOM 813 N N . LYS A 1 98 ? 0.250 -0.898 -0.709 1.00 80.12 98 LYS A N 1
ATOM 814 C CA . LYS A 1 98 ? 0.617 0.164 -1.660 1.00 80.12 98 LYS A CA 1
ATOM 815 C C . LYS A 1 98 ? 2.127 0.383 -1.699 1.00 80.12 98 LYS A C 1
ATOM 817 O O . LYS A 1 98 ? 2.720 0.312 -2.767 1.00 80.12 98 LYS A O 1
ATOM 822 N N . PHE A 1 99 ? 2.747 0.553 -0.533 1.00 80.00 99 PHE A N 1
ATOM 823 C CA . PHE A 1 99 ? 4.185 0.779 -0.415 1.00 80.00 99 PHE A CA 1
ATOM 824 C C . PHE A 1 99 ? 5.005 -0.392 -0.972 1.00 80.00 99 PHE A C 1
ATOM 826 O O . PHE A 1 99 ? 5.990 -0.191 -1.677 1.00 80.00 99 PHE A O 1
ATOM 833 N N . LYS A 1 100 ? 4.566 -1.633 -0.724 1.00 84.44 100 LYS A N 1
ATOM 834 C CA . LYS A 1 100 ? 5.181 -2.835 -1.299 1.00 84.44 100 LYS A CA 1
ATOM 835 C C . LYS A 1 100 ? 5.130 -2.804 -2.830 1.00 84.44 100 LYS A C 1
ATOM 837 O O . LYS A 1 100 ? 6.151 -3.049 -3.463 1.00 84.44 100 LYS A O 1
ATOM 842 N N . LEU A 1 101 ? 3.977 -2.482 -3.423 1.00 81.25 101 LEU A N 1
ATOM 843 C CA . LEU A 1 101 ? 3.822 -2.366 -4.880 1.00 81.25 101 LEU A CA 1
ATOM 844 C C . LEU A 1 101 ? 4.681 -1.241 -5.472 1.00 81.25 101 LEU A C 1
ATOM 846 O O . LEU A 1 101 ? 5.363 -1.467 -6.469 1.00 81.25 101 LEU A O 1
ATOM 850 N N . GLU A 1 102 ? 4.700 -0.064 -4.846 1.00 81.88 102 GLU A N 1
ATOM 851 C CA . GLU A 1 102 ? 5.546 1.060 -5.270 1.00 81.88 102 GLU A CA 1
ATOM 852 C C . GLU A 1 102 ? 7.036 0.699 -5.244 1.00 81.88 102 GLU A C 1
ATOM 854 O O . GLU A 1 102 ? 7.760 0.990 -6.200 1.00 81.88 102 GLU A O 1
ATOM 859 N N . LEU A 1 103 ? 7.494 0.005 -4.197 1.00 84.25 103 LEU A N 1
ATOM 860 C CA . LEU A 1 103 ? 8.868 -0.490 -4.110 1.00 84.25 103 LEU A CA 1
ATOM 861 C C . LEU A 1 103 ? 9.190 -1.491 -5.220 1.00 84.25 103 LEU A C 1
ATOM 863 O O . LEU A 1 103 ? 10.225 -1.354 -5.873 1.00 84.25 103 LEU A O 1
ATOM 867 N N . PHE A 1 104 ? 8.310 -2.467 -5.470 1.00 84.06 104 PHE A N 1
ATOM 868 C CA . PHE A 1 104 ? 8.504 -3.438 -6.551 1.00 84.06 104 PHE A CA 1
ATOM 869 C C . PHE A 1 104 ? 8.623 -2.759 -7.914 1.00 84.06 104 PHE A C 1
ATOM 871 O O . PHE A 1 104 ? 9.503 -3.110 -8.699 1.00 84.06 104 PHE A O 1
ATOM 878 N N . LEU A 1 105 ? 7.775 -1.768 -8.188 1.00 80.75 105 LEU A N 1
ATOM 879 C CA . LEU A 1 105 ? 7.828 -1.025 -9.442 1.00 80.75 105 LEU A CA 1
ATOM 880 C C . LEU A 1 105 ? 9.085 -0.176 -9.567 1.00 80.75 105 LEU A C 1
ATOM 882 O O . LEU A 1 105 ? 9.719 -0.190 -10.618 1.00 80.75 105 LEU A O 1
ATOM 886 N N . THR A 1 106 ? 9.454 0.543 -8.509 1.00 81.44 106 THR A N 1
ATOM 887 C CA . THR A 1 106 ? 10.642 1.404 -8.516 1.00 81.44 106 THR A CA 1
ATOM 888 C C . THR A 1 106 ? 11.902 0.572 -8.728 1.00 81.44 106 THR A C 1
ATOM 890 O O . THR A 1 106 ? 12.744 0.908 -9.560 1.00 81.44 106 THR A O 1
ATOM 893 N N . TYR A 1 107 ? 12.002 -0.561 -8.033 1.00 85.38 107 TYR A N 1
ATOM 894 C CA . TYR A 1 107 ? 13.123 -1.481 -8.173 1.00 85.38 107 TYR A CA 1
ATOM 895 C C . TYR A 1 107 ? 13.164 -2.138 -9.561 1.00 85.38 107 TYR A C 1
ATOM 897 O O . TYR A 1 107 ? 14.215 -2.174 -10.200 1.00 85.38 107 TYR A O 1
ATOM 905 N N . GLY A 1 108 ? 12.016 -2.591 -10.077 1.00 83.75 108 GLY A N 1
ATOM 906 C CA . GLY A 1 108 ? 11.917 -3.142 -11.431 1.00 83.75 108 GLY A CA 1
ATOM 907 C C . GLY A 1 108 ? 12.305 -2.125 -12.509 1.00 83.75 108 GLY A C 1
ATOM 908 O O . GLY A 1 108 ? 13.077 -2.442 -13.413 1.00 83.75 108 GLY A O 1
ATOM 909 N N . ALA A 1 109 ? 11.839 -0.881 -12.382 1.00 80.44 109 ALA A N 1
ATOM 910 C CA . ALA A 1 109 ? 12.192 0.218 -13.278 1.00 80.44 109 ALA A CA 1
ATOM 911 C C . ALA A 1 109 ? 13.697 0.508 -13.271 1.00 80.44 109 ALA A C 1
ATOM 913 O O . ALA A 1 109 ? 14.289 0.760 -14.320 1.00 80.44 109 ALA A O 1
ATOM 914 N N . TRP A 1 110 ? 14.320 0.450 -12.094 1.00 84.12 110 TRP A N 1
ATOM 915 C CA . TRP A 1 110 ? 15.752 0.668 -11.939 1.00 84.12 110 TRP A CA 1
AT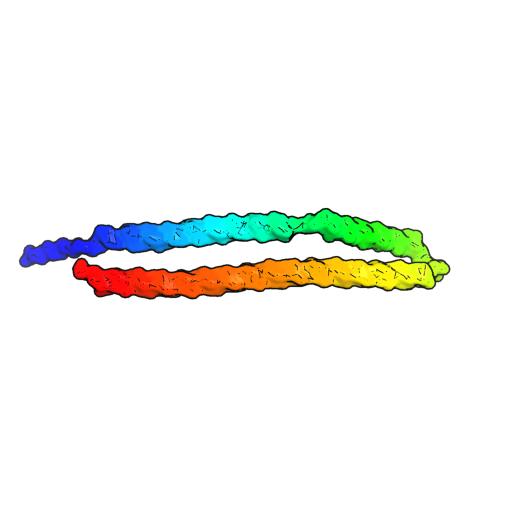OM 916 C C . TRP A 1 110 ? 16.577 -0.383 -12.699 1.00 84.12 110 TRP A C 1
ATOM 918 O O . TRP A 1 110 ? 17.437 -0.010 -13.497 1.00 84.12 110 TRP A O 1
ATOM 928 N N . ILE A 1 111 ? 16.241 -1.672 -12.563 1.00 86.25 111 ILE A N 1
ATOM 929 C CA . ILE A 1 111 ? 16.913 -2.766 -13.293 1.00 86.25 111 ILE A CA 1
ATOM 930 C C . ILE A 1 111 ? 16.737 -2.617 -14.810 1.00 86.25 111 ILE A C 1
ATOM 932 O O . ILE A 1 111 ? 17.689 -2.777 -15.578 1.00 86.25 111 ILE A O 1
ATOM 936 N N . ILE A 1 112 ? 15.518 -2.313 -15.267 1.00 82.75 112 ILE A N 1
ATOM 937 C CA . ILE A 1 112 ? 15.233 -2.143 -16.699 1.00 82.75 112 ILE A CA 1
ATOM 938 C C . ILE A 1 112 ? 16.039 -0.969 -17.268 1.00 82.75 112 ILE A C 1
ATOM 940 O O . ILE A 1 112 ? 16.616 -1.089 -18.353 1.00 82.75 112 ILE A O 1
ATOM 944 N N . ASN A 1 113 ? 16.125 0.142 -16.533 1.00 79.19 113 ASN A N 1
ATOM 945 C CA . ASN A 1 113 ? 16.920 1.301 -16.933 1.00 79.19 113 ASN A CA 1
ATOM 946 C C . ASN A 1 113 ? 18.414 0.975 -17.014 1.00 79.19 113 ASN A C 1
ATOM 948 O O . ASN A 1 113 ? 19.059 1.346 -17.994 1.00 79.19 113 ASN A O 1
ATOM 952 N N . GLU A 1 114 ? 18.959 0.247 -16.038 1.00 85.75 114 GLU A N 1
ATOM 953 C CA . GLU A 1 114 ? 20.365 -0.172 -16.036 1.00 85.75 114 GLU A CA 1
ATOM 954 C C . GLU A 1 114 ? 20.701 -1.014 -17.279 1.00 85.75 114 GLU A C 1
ATOM 956 O O . GLU A 1 114 ? 21.650 -0.717 -18.014 1.00 85.75 114 GLU A O 1
ATOM 961 N N . ARG A 1 115 ? 19.873 -2.025 -17.572 1.00 82.88 115 ARG A N 1
ATOM 962 C CA . ARG A 1 115 ? 20.046 -2.900 -18.743 1.00 82.88 115 ARG A CA 1
ATOM 963 C C . ARG A 1 115 ? 19.926 -2.142 -20.059 1.00 82.88 115 ARG A C 1
ATOM 965 O O . ARG A 1 115 ? 20.729 -2.362 -20.965 1.00 82.88 115 ARG A O 1
ATOM 972 N N . SER A 1 116 ? 18.955 -1.239 -20.149 1.00 77.12 116 SER A N 1
ATOM 973 C CA . SER A 1 116 ? 18.729 -0.426 -21.344 1.00 77.12 116 SER A CA 1
ATOM 974 C C . SER A 1 116 ? 19.921 0.495 -21.617 1.00 77.12 116 SER A C 1
ATOM 976 O O . SER A 1 116 ? 20.433 0.513 -22.735 1.00 77.12 116 SER A O 1
ATOM 978 N N . CYS A 1 117 ? 20.429 1.188 -20.591 1.00 76.69 117 CYS A N 1
ATOM 979 C CA . CYS A 1 117 ? 21.619 2.036 -20.705 1.00 76.69 117 CYS A CA 1
ATOM 980 C C . CYS A 1 117 ? 22.855 1.248 -21.152 1.00 76.69 117 CYS A C 1
ATOM 982 O O . CYS A 1 117 ? 23.561 1.681 -22.062 1.00 76.69 117 CYS A O 1
ATOM 984 N N . SER A 1 118 ? 23.105 0.079 -20.555 1.00 80.31 118 SER A N 1
ATOM 985 C CA . SER A 1 118 ? 24.246 -0.766 -20.928 1.00 80.31 118 SER A CA 1
ATOM 986 C C . SER A 1 118 ? 24.177 -1.222 -22.393 1.00 80.31 118 SER A C 1
ATOM 988 O O . SER A 1 118 ? 25.161 -1.107 -23.127 1.00 80.31 118 SER A O 1
ATOM 990 N N . TYR A 1 119 ? 22.999 -1.660 -22.855 1.00 82.00 119 TYR A N 1
ATOM 991 C CA . TYR A 1 119 ? 22.780 -2.074 -24.245 1.00 82.00 119 TYR A CA 1
ATOM 992 C C . TYR A 1 119 ? 23.027 -0.936 -25.246 1.00 82.00 119 TYR A C 1
ATOM 994 O O . TYR A 1 119 ? 23.656 -1.140 -26.287 1.00 82.00 119 TYR A O 1
ATOM 1002 N N . ILE A 1 120 ? 22.569 0.274 -24.920 1.00 77.81 120 ILE A N 1
ATOM 1003 C CA . ILE A 1 120 ? 22.757 1.455 -25.768 1.00 77.81 120 ILE A CA 1
ATOM 1004 C C . ILE A 1 120 ? 24.240 1.823 -25.863 1.00 77.81 120 ILE A C 1
ATOM 1006 O O . ILE A 1 120 ? 24.729 2.040 -26.971 1.00 77.81 120 ILE A O 1
ATOM 1010 N N . SER A 1 121 ? 24.970 1.822 -24.743 1.00 77.50 121 SER A N 1
ATOM 1011 C CA . SER A 1 121 ? 26.417 2.082 -24.727 1.00 77.50 121 SER A CA 1
ATOM 1012 C C . SER A 1 121 ? 27.197 1.071 -25.570 1.00 77.50 121 SER A C 1
ATOM 1014 O O . SER A 1 121 ? 28.077 1.458 -26.338 1.00 77.50 121 SER A O 1
ATOM 1016 N N . TYR A 1 122 ? 26.840 -0.216 -25.495 1.00 80.69 122 TYR A N 1
ATOM 1017 C CA . TYR A 1 122 ? 27.451 -1.255 -26.326 1.00 80.69 122 TYR A CA 1
ATOM 1018 C C . TYR A 1 122 ? 27.179 -1.036 -27.822 1.00 80.69 122 TYR A C 1
ATOM 1020 O O . TYR A 1 122 ? 28.098 -1.110 -28.635 1.00 80.69 122 TYR A O 1
ATOM 1028 N N . ARG A 1 123 ? 25.933 -0.717 -28.200 1.00 77.56 123 ARG A N 1
ATOM 1029 C CA . ARG A 1 123 ? 25.570 -0.457 -29.605 1.00 77.56 123 ARG A CA 1
ATOM 1030 C C . ARG A 1 123 ? 26.239 0.799 -30.161 1.00 77.56 123 ARG A C 1
ATOM 1032 O O . ARG A 1 123 ? 26.630 0.786 -31.322 1.00 77.56 123 ARG A O 1
ATOM 1039 N N . LEU A 1 124 ? 26.405 1.842 -29.347 1.00 76.06 124 LEU A N 1
ATOM 1040 C CA . LEU A 1 124 ? 27.171 3.039 -29.710 1.00 76.06 124 LEU A CA 1
ATOM 1041 C C . LEU A 1 124 ? 28.655 2.728 -29.939 1.00 76.06 124 LEU A C 1
ATOM 1043 O O . LEU A 1 124 ? 29.243 3.278 -30.861 1.00 76.06 124 LEU A O 1
ATOM 1047 N N . SER A 1 125 ? 29.244 1.827 -29.148 1.00 75.44 125 SER A N 1
ATOM 1048 C CA . SER A 1 125 ? 30.648 1.422 -29.297 1.00 75.44 125 SER A CA 1
ATOM 1049 C C . SER A 1 125 ? 30.921 0.534 -30.517 1.00 75.44 125 SER A C 1
ATOM 1051 O O . SER A 1 125 ? 32.080 0.382 -30.892 1.00 75.44 125 SER A O 1
ATOM 1053 N N . LEU A 1 126 ? 29.892 -0.089 -31.101 1.00 79.19 126 LEU A N 1
ATOM 1054 C CA . LEU A 1 126 ? 30.018 -1.020 -32.231 1.00 79.19 126 LEU A CA 1
ATOM 1055 C C . LEU A 1 126 ? 29.654 -0.384 -33.582 1.00 79.19 126 LEU A C 1
ATOM 1057 O O . LEU A 1 126 ? 29.709 -1.058 -34.610 1.00 79.19 126 LEU A O 1
ATOM 1061 N N . ALA A 1 127 ? 29.234 0.883 -33.574 1.00 67.12 127 ALA A N 1
ATOM 1062 C CA . ALA A 1 127 ? 28.958 1.642 -34.783 1.00 67.12 127 ALA A CA 1
ATOM 1063 C C . ALA A 1 127 ? 30.288 2.132 -35.401 1.00 67.12 127 ALA A C 1
ATOM 1065 O O . ALA A 1 127 ? 31.083 2.729 -34.673 1.00 67.12 127 ALA A O 1
ATOM 1066 N N . PRO A 1 128 ? 30.552 1.858 -36.694 1.00 60.00 128 PRO A N 1
ATOM 1067 C CA . PRO A 1 128 ? 31.763 2.296 -37.392 1.00 60.00 128 PRO A CA 1
ATOM 1068 C C . PRO A 1 128 ? 31.775 3.799 -37.706 1.00 60.00 128 PRO A C 1
ATOM 1070 O O . PRO A 1 128 ? 30.683 4.380 -37.918 1.00 60.00 128 PRO A O 1
#

Secondary structure (DSSP, 8-state):
--------TTHHHHHHHHHHHHHHHHHHHHHHHHHHHHHHTSPPHHHHHHHHHHHHHHHHHHHS-TTT-HHHHHHHHHHHHHHHHHHHHHHHHHHHHHHHHHHHHHHHHHHHHHHHHHHHHHHHHT--

Foldseek 3Di:
DDDDDDPLPPVVVVLVVVVVVVVVVLVVVVVVVVVVLCVVPVPDPVLVVLVVVLVVLVVVLVVDDCVPPVVVSVVSVVVSVVSVVVSVVVVVVSVVVVVVVVVVSVVVVVVVVVVSVVVSVVVSVPDD

pLDDT: mean 74.35, std 9.52, range [42.41, 86.25]

Sequence (128 aa):
MGGMRQPTAAWQPFSLYVVNCFRSFFCIYYLVFNFVISWFFLESNEEQILRKDLINTKKEMNSISIVDEFSKYAKLQRKYIKLQAIAKQQINARSTSKFKLELFLTYGAWIINERSCSYISYRLSLAP

Organism: Nasonia vitripennis (NCBI:txid7425)

Radius of gyration: 29.07 Å; chains: 1; bounding box: 67×23×83 Å

InterPro domains:
  IPR028945 Get1 family [PF04420] (41-113)
  IPR029012 Helix hairpin bin domain superfamily [G3DSA:1.10.287.660] (36-106)